Protein AF-A0A7G6WPB3-F1 (afdb_monomer)

Foldseek 3Di:
DDPVPPDDPDDCVRPVVCPDPRQWDKDWDWDDDVVDDIDTRLMDIDGDPVVLVVLCPDVVSVLQSQLSVVLRVLVSLPHAADCDLQASSDPDDRPDSDGDPVSVVVVVVSVVVVVVVVPPDDD

Structure (mmCIF, N/CA/C/O backbone):
data_AF-A0A7G6WPB3-F1
#
_entry.id   AF-A0A7G6WPB3-F1
#
loop_
_atom_site.group_PDB
_atom_site.id
_atom_site.type_symbol
_atom_site.label_atom_id
_atom_site.label_alt_id
_atom_site.label_comp_id
_atom_site.label_asym_id
_atom_site.label_entity_id
_atom_site.label_seq_id
_atom_site.pdbx_PDB_ins_code
_atom_site.Cartn_x
_atom_site.Cartn_y
_atom_site.Cartn_z
_atom_site.occupancy
_atom_site.B_iso_or_equiv
_atom_site.auth_seq_id
_atom_site.auth_comp_id
_atom_site.auth_asym_id
_atom_site.auth_atom_id
_atom_site.pdbx_PDB_model_num
ATOM 1 N N . MET A 1 1 ? 21.766 23.656 8.862 1.00 42.19 1 MET A N 1
ATOM 2 C CA . MET A 1 1 ? 20.919 22.458 9.058 1.00 42.19 1 MET A CA 1
ATOM 3 C C . MET A 1 1 ? 21.264 21.876 10.430 1.00 42.19 1 MET A C 1
ATOM 5 O O . MET A 1 1 ? 22.445 21.675 10.678 1.00 42.19 1 MET A O 1
ATOM 9 N N . ASP A 1 2 ? 20.292 21.746 11.342 1.00 31.98 2 ASP A N 1
ATOM 10 C CA . ASP A 1 2 ? 20.508 21.436 12.773 1.00 31.98 2 ASP A CA 1
ATOM 11 C C . ASP A 1 2 ? 20.867 19.943 12.994 1.00 31.98 2 ASP A C 1
ATOM 13 O O . ASP A 1 2 ? 20.100 19.071 12.575 1.00 31.98 2 ASP A O 1
ATOM 17 N N . PRO A 1 3 ? 21.996 19.618 13.659 1.00 46.44 3 PRO A N 1
ATOM 18 C CA . PRO A 1 3 ? 22.416 18.242 13.946 1.00 46.44 3 PRO A CA 1
ATOM 19 C C . PRO A 1 3 ? 21.414 17.408 14.761 1.00 46.44 3 PRO A C 1
ATOM 21 O O . PRO A 1 3 ? 21.483 16.180 14.729 1.00 46.44 3 PRO A O 1
ATOM 24 N N . ARG A 1 4 ? 20.473 18.042 15.473 1.00 47.75 4 ARG A N 1
ATOM 25 C CA . ARG A 1 4 ? 19.523 17.371 16.380 1.00 47.75 4 ARG A CA 1
ATOM 26 C C . ARG A 1 4 ? 18.407 16.589 15.680 1.00 47.75 4 ARG A C 1
ATOM 28 O O . ARG A 1 4 ? 17.697 15.840 16.343 1.00 47.75 4 ARG A O 1
ATOM 35 N N . TYR A 1 5 ? 18.284 16.702 14.357 1.00 45.88 5 TYR A N 1
ATOM 36 C CA . TYR A 1 5 ? 17.303 15.955 13.557 1.00 45.88 5 TYR A CA 1
ATOM 37 C C . TYR A 1 5 ? 17.895 14.776 12.768 1.00 45.88 5 TYR A C 1
ATOM 39 O O . TYR A 1 5 ? 17.183 14.130 12.002 1.00 45.88 5 TYR A O 1
ATOM 47 N N . ARG A 1 6 ? 19.170 14.416 12.983 1.00 46.69 6 ARG A N 1
ATOM 48 C CA . ARG A 1 6 ? 19.700 13.122 12.522 1.00 46.69 6 ARG A CA 1
ATOM 49 C C . ARG A 1 6 ? 19.265 12.017 13.481 1.00 46.69 6 ARG A C 1
ATOM 51 O O . ARG A 1 6 ? 20.029 11.613 14.355 1.00 46.69 6 ARG A O 1
ATOM 58 N N . ARG A 1 7 ? 18.050 11.490 13.318 1.00 54.22 7 ARG A N 1
ATOM 59 C CA . ARG A 1 7 ? 17.765 10.155 13.856 1.00 54.22 7 ARG A CA 1
ATOM 60 C C . ARG A 1 7 ? 18.440 9.132 12.952 1.00 54.22 7 ARG A C 1
ATOM 62 O O . ARG A 1 7 ? 18.188 9.095 11.751 1.00 54.22 7 ARG A O 1
ATOM 69 N N . ARG A 1 8 ? 19.350 8.351 13.535 1.00 44.41 8 ARG A N 1
ATOM 70 C CA . ARG A 1 8 ? 19.966 7.203 12.868 1.00 44.41 8 ARG A CA 1
ATOM 71 C C . ARG A 1 8 ? 18.848 6.221 12.485 1.00 44.41 8 ARG A C 1
ATOM 73 O O . ARG A 1 8 ? 17.970 6.011 13.324 1.00 44.41 8 ARG A O 1
ATOM 80 N N . PRO A 1 9 ? 18.857 5.631 11.277 1.00 51.72 9 PRO A N 1
ATOM 81 C CA . PRO A 1 9 ? 17.937 4.544 10.965 1.00 51.72 9 PRO A CA 1
ATOM 82 C C . PRO A 1 9 ? 18.078 3.419 12.013 1.00 51.72 9 PRO A C 1
ATOM 84 O O . PRO A 1 9 ? 19.202 3.160 12.470 1.00 51.72 9 PRO A O 1
ATOM 87 N N . PRO A 1 10 ? 16.959 2.815 12.455 1.00 47.75 10 PRO A N 1
ATOM 88 C CA . PRO A 1 10 ? 16.974 1.793 13.495 1.00 47.75 10 PRO A CA 1
ATOM 89 C C . PRO A 1 10 ? 17.715 0.542 13.017 1.00 47.75 10 PRO A C 1
ATOM 91 O O . PRO A 1 10 ? 17.684 0.195 11.837 1.00 47.75 10 PRO A O 1
ATOM 94 N N . ARG A 1 11 ? 18.402 -0.131 13.941 1.00 49.28 11 ARG A N 1
ATOM 95 C CA . ARG A 1 11 ?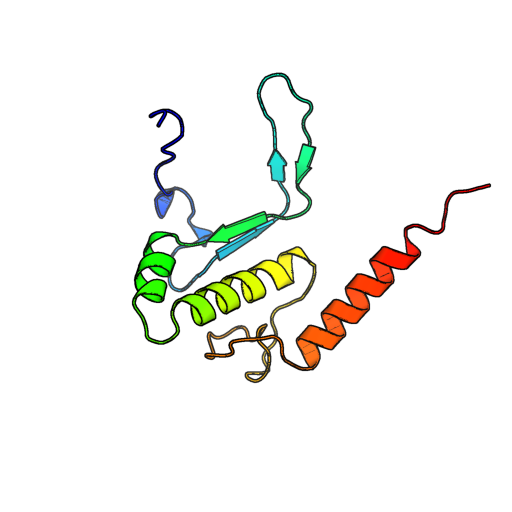 19.088 -1.402 13.660 1.00 49.28 11 ARG A CA 1
ATOM 96 C C . ARG A 1 11 ? 18.109 -2.583 13.713 1.00 49.28 11 ARG A C 1
ATOM 98 O O . ARG A 1 11 ? 17.092 -2.484 14.396 1.00 49.28 11 ARG A O 1
ATOM 105 N N . PRO A 1 12 ? 18.428 -3.733 13.093 1.00 48.50 12 PRO A N 1
ATOM 106 C CA . PRO A 1 12 ? 17.574 -4.927 13.141 1.00 48.50 12 PRO A CA 1
ATOM 107 C C . PRO A 1 12 ? 17.239 -5.408 14.565 1.00 48.50 12 PRO A C 1
ATOM 109 O O . PRO A 1 12 ? 16.119 -5.840 14.822 1.00 48.50 12 PRO A O 1
ATOM 112 N N . GLU A 1 13 ? 18.167 -5.258 15.516 1.00 55.91 13 GLU A N 1
ATOM 113 C CA . GLU A 1 13 ? 17.938 -5.523 16.949 1.00 55.91 13 GLU A CA 1
ATOM 114 C C . GLU A 1 13 ? 16.907 -4.589 17.618 1.00 55.91 13 GLU A C 1
ATOM 116 O O . GLU A 1 13 ? 16.338 -4.936 18.650 1.00 55.91 13 GLU A O 1
ATOM 121 N N . GLU A 1 14 ? 16.630 -3.425 17.027 1.00 50.41 14 GLU A N 1
ATOM 122 C CA . GLU A 1 14 ? 15.679 -2.419 17.524 1.00 50.41 14 GLU A CA 1
ATOM 123 C C . GLU A 1 14 ? 14.283 -2.581 16.886 1.00 50.41 14 GLU A C 1
ATOM 125 O O . GLU A 1 14 ? 13.297 -2.073 17.420 1.00 50.41 14 GLU A O 1
ATOM 130 N N . ALA A 1 15 ? 14.177 -3.329 15.780 1.00 60.81 15 ALA A N 1
ATOM 131 C CA . ALA A 1 15 ? 12.919 -3.654 15.108 1.00 60.81 15 ALA A CA 1
ATOM 132 C C . ALA A 1 15 ? 12.928 -5.098 14.559 1.00 60.81 15 ALA A C 1
ATOM 134 O O . ALA A 1 15 ? 12.974 -5.297 13.344 1.00 60.81 15 ALA A O 1
ATOM 135 N N . PRO A 1 16 ? 12.810 -6.124 15.427 1.00 66.25 16 PRO A N 1
ATOM 136 C CA . PRO A 1 16 ? 12.889 -7.536 15.026 1.00 66.25 16 PRO A CA 1
ATOM 13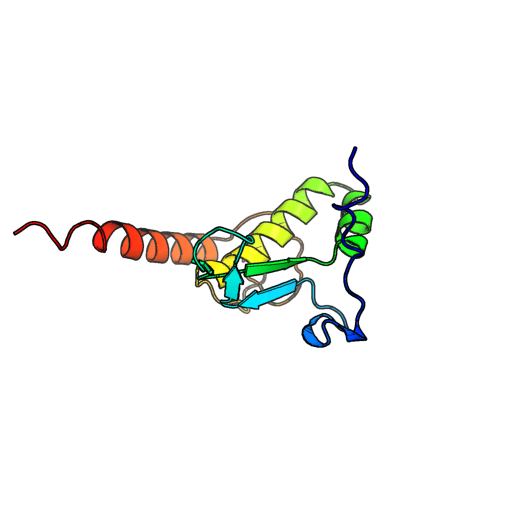7 C C . PRO A 1 16 ? 11.882 -7.938 13.940 1.00 66.25 16 PRO A C 1
ATOM 139 O O . PRO A 1 16 ? 12.114 -8.874 13.182 1.00 66.25 16 PRO A O 1
ATOM 142 N N . LYS A 1 17 ? 10.763 -7.209 13.847 1.00 56.59 17 LYS A N 1
ATOM 143 C CA . LYS A 1 17 ? 9.713 -7.416 12.842 1.00 56.59 17 LYS A CA 1
ATOM 144 C C . LYS A 1 17 ? 10.127 -7.028 11.414 1.00 56.59 17 LYS A C 1
ATOM 146 O O . LYS A 1 17 ? 9.425 -7.405 10.487 1.00 56.59 17 LYS A O 1
ATOM 151 N N . LEU A 1 18 ? 11.232 -6.297 11.242 1.00 60.34 18 LEU A N 1
ATOM 152 C CA . LEU A 1 18 ? 11.798 -5.931 9.937 1.00 60.34 18 LEU A CA 1
ATOM 153 C C . LEU A 1 18 ? 12.911 -6.888 9.481 1.00 60.34 18 LEU A C 1
ATOM 155 O O . LEU A 1 18 ? 13.495 -6.694 8.420 1.00 60.34 18 LEU A O 1
ATOM 159 N N . ALA A 1 19 ? 13.244 -7.917 10.266 1.00 62.16 19 ALA A N 1
ATOM 160 C CA . ALA A 1 19 ? 14.263 -8.879 9.867 1.00 62.16 19 ALA A CA 1
ATOM 161 C C . ALA A 1 19 ? 13.792 -9.725 8.663 1.00 62.16 19 ALA A C 1
ATOM 163 O O . ALA A 1 19 ? 12.685 -10.264 8.666 1.00 62.16 19 ALA A O 1
ATOM 164 N N . GLY A 1 20 ? 14.651 -9.895 7.651 1.00 65.75 20 GLY A N 1
ATOM 165 C CA . GLY A 1 20 ? 14.375 -10.727 6.473 1.00 65.75 20 GLY A CA 1
ATOM 166 C C . GLY A 1 20 ? 13.893 -9.924 5.260 1.00 65.75 20 GLY A C 1
ATOM 167 O O . GLY A 1 20 ? 14.441 -8.872 4.960 1.00 65.75 20 GLY A O 1
ATOM 168 N N . LYS A 1 21 ? 12.900 -10.43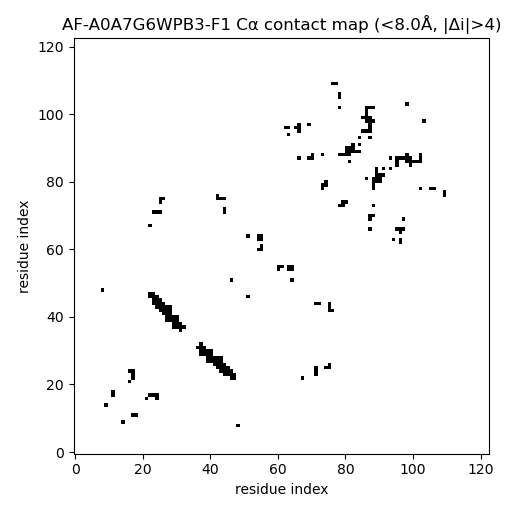8 4.521 1.00 54.41 21 LYS A N 1
ATOM 169 C CA . LYS A 1 21 ? 12.349 -9.802 3.303 1.00 54.41 21 LYS A CA 1
ATOM 170 C C . LYS A 1 21 ? 11.137 -8.899 3.597 1.00 54.41 21 LYS A C 1
ATOM 172 O O . LYS A 1 21 ? 10.176 -8.895 2.834 1.00 54.41 21 LYS A O 1
ATOM 177 N N . VAL A 1 22 ? 11.133 -8.206 4.733 1.00 54.72 22 VAL A N 1
ATOM 178 C CA . VAL A 1 22 ? 10.005 -7.366 5.162 1.00 54.72 22 VAL A CA 1
ATOM 179 C C . VAL A 1 22 ? 10.285 -5.916 4.772 1.00 54.72 22 VAL A C 1
ATOM 181 O O . VAL A 1 22 ? 11.248 -5.332 5.257 1.00 54.72 22 VAL A O 1
ATOM 184 N N . ALA A 1 23 ? 9.447 -5.341 3.906 1.00 55.97 23 ALA A N 1
ATOM 185 C CA . ALA A 1 23 ? 9.590 -3.956 3.445 1.00 55.97 23 ALA A CA 1
ATOM 186 C C . ALA A 1 23 ? 9.116 -2.917 4.487 1.00 55.97 23 ALA A C 1
ATOM 188 O O . ALA A 1 23 ? 9.626 -1.792 4.498 1.00 55.97 23 ALA A O 1
ATOM 189 N N . GLY A 1 24 ? 8.200 -3.307 5.390 1.00 47.19 24 GLY A N 1
ATOM 190 C CA . GLY A 1 24 ? 7.663 -2.443 6.440 1.00 47.19 24 GLY A CA 1
ATOM 191 C C . GLY A 1 24 ? 6.770 -3.118 7.495 1.00 47.19 24 GLY A C 1
ATOM 192 O O . GLY A 1 24 ? 6.439 -4.299 7.409 1.00 47.19 24 GLY A O 1
ATOM 193 N N . THR A 1 25 ? 6.405 -2.367 8.546 1.00 57.53 25 THR A N 1
ATOM 194 C CA . THR A 1 25 ? 5.464 -2.781 9.619 1.00 57.53 25 THR A CA 1
ATOM 195 C C . THR A 1 25 ? 4.515 -1.642 9.990 1.00 57.53 25 THR A C 1
ATOM 197 O O . THR A 1 25 ? 4.982 -0.505 10.059 1.00 57.53 25 THR A O 1
ATOM 200 N N . GLY A 1 26 ? 3.252 -1.931 10.342 1.00 54.56 26 GLY A N 1
ATOM 201 C CA . GLY A 1 26 ? 2.284 -0.922 10.809 1.00 54.56 26 GLY A CA 1
ATOM 202 C C . GLY A 1 26 ? 1.563 -1.224 12.134 1.00 54.56 26 GLY A C 1
ATOM 203 O O . GLY A 1 26 ? 1.679 -2.320 12.682 1.00 54.56 26 GLY A O 1
ATOM 204 N N . GLY A 1 27 ? 0.853 -0.230 12.684 1.00 57.03 27 GLY A N 1
ATOM 205 C CA . GLY A 1 27 ? 0.100 -0.312 13.951 1.00 57.03 27 GLY A CA 1
ATOM 206 C C . GLY A 1 27 ? -0.413 1.048 14.443 1.00 57.03 27 GLY A C 1
ATOM 207 O O . GLY A 1 27 ? -0.204 2.049 13.771 1.00 57.03 27 GLY A O 1
ATOM 208 N N . SER A 1 28 ? -1.054 1.119 15.612 1.00 47.06 28 SER A N 1
ATOM 209 C CA . SER A 1 28 ? -1.461 2.387 16.246 1.00 47.06 28 SER A CA 1
ATOM 210 C C . SER A 1 28 ? -0.450 2.780 17.329 1.00 47.06 28 SER A C 1
ATOM 212 O O . SER A 1 28 ? 0.048 1.924 18.058 1.00 47.06 28 SER A O 1
ATOM 214 N N . ALA A 1 29 ? -0.099 4.058 17.417 1.00 58.22 29 ALA A N 1
ATOM 215 C CA . ALA A 1 29 ? 0.861 4.590 18.387 1.00 58.22 29 ALA A CA 1
ATOM 216 C C . ALA A 1 29 ? 0.296 5.829 19.077 1.00 58.22 29 ALA A C 1
ATOM 218 O O . ALA A 1 29 ? -0.814 6.264 18.801 1.00 58.22 29 ALA A O 1
ATOM 219 N N . TYR A 1 30 ? 1.077 6.418 19.968 1.00 49.91 30 TYR A N 1
ATOM 220 C CA . TYR A 1 30 ? 0.833 7.765 20.454 1.00 49.91 30 TYR A CA 1
ATOM 221 C C . TYR A 1 30 ? 2.007 8.632 20.032 1.00 49.91 30 TYR A C 1
ATOM 223 O O . TYR A 1 30 ? 3.158 8.210 20.158 1.00 49.91 30 TYR A O 1
ATOM 231 N N . ALA A 1 31 ? 1.725 9.829 19.532 1.00 62.16 31 ALA A N 1
ATOM 232 C CA . ALA A 1 31 ? 2.749 10.832 19.294 1.00 62.16 31 ALA A CA 1
ATOM 233 C C . ALA A 1 31 ? 2.663 11.906 20.378 1.00 62.16 31 ALA A C 1
ATOM 235 O O . ALA A 1 31 ? 1.580 12.291 20.821 1.00 62.16 31 ALA A O 1
ATOM 236 N N . HIS A 1 32 ? 3.828 12.369 20.816 1.00 67.94 32 HIS A N 1
ATOM 237 C CA . HIS A 1 32 ? 3.945 13.427 21.802 1.00 67.94 32 HIS A CA 1
ATOM 238 C C . HIS A 1 32 ? 5.127 14.321 21.437 1.00 67.94 32 HIS A C 1
ATOM 240 O O . HIS A 1 32 ? 6.255 13.848 21.272 1.00 67.94 32 HIS A O 1
ATOM 246 N N . ILE A 1 33 ? 4.850 15.614 21.306 1.00 74.62 33 ILE A N 1
ATOM 247 C CA . ILE A 1 33 ? 5.862 16.664 21.232 1.00 74.62 33 ILE A CA 1
ATOM 248 C C . ILE A 1 33 ? 5.927 17.280 22.635 1.00 74.62 33 ILE A C 1
ATOM 250 O O . ILE A 1 33 ? 4.871 17.601 23.179 1.00 74.62 33 ILE A O 1
ATOM 254 N N . PRO A 1 34 ? 7.113 17.447 23.250 1.00 74.25 34 PRO A N 1
ATOM 255 C CA . PRO A 1 34 ? 7.214 18.080 24.562 1.00 74.25 34 PRO A CA 1
ATOM 256 C C . PRO A 1 34 ? 6.525 19.450 24.572 1.00 74.25 34 PRO A C 1
ATOM 258 O O . PRO A 1 34 ? 6.891 20.327 23.794 1.00 74.25 34 PRO A O 1
ATOM 261 N N . GLY A 1 35 ? 5.533 19.622 25.448 1.00 80.56 35 GLY A N 1
ATOM 262 C CA . GLY A 1 35 ? 4.703 20.832 25.524 1.00 80.56 35 GLY A CA 1
ATOM 263 C C . GLY A 1 35 ? 3.347 20.741 24.811 1.00 80.56 35 GLY A C 1
ATOM 264 O O . GLY A 1 35 ? 2.512 21.610 25.029 1.00 80.56 35 GLY A O 1
ATOM 265 N N . GLU A 1 36 ? 3.095 19.681 24.041 1.00 82.19 36 GLU A N 1
ATOM 266 C CA . GLU A 1 36 ? 1.833 19.440 23.330 1.00 82.19 36 GLU A CA 1
ATOM 267 C C . GLU A 1 36 ? 1.065 18.241 23.920 1.00 82.19 36 GLU A C 1
ATOM 269 O O . GLU A 1 36 ? 1.671 17.343 24.519 1.00 82.19 36 GLU A O 1
ATOM 274 N N . PRO A 1 37 ? -0.267 18.162 23.742 1.00 77.25 37 PRO A N 1
ATOM 275 C CA . PRO A 1 37 ? -1.049 16.996 24.141 1.00 77.25 37 PRO A CA 1
ATOM 276 C C . PRO A 1 37 ? -0.573 15.699 23.473 1.00 77.25 37 PRO A C 1
ATOM 278 O O . PRO A 1 37 ? -0.037 15.692 22.365 1.00 77.25 37 PRO A O 1
ATOM 281 N N . TYR A 1 38 ? -0.818 14.570 24.138 1.00 74.44 38 TYR A N 1
ATOM 282 C CA . TYR A 1 38 ? -0.687 13.262 23.501 1.00 74.44 38 TYR A CA 1
ATOM 283 C C . TYR A 1 38 ? -1.742 13.130 22.404 1.00 74.44 38 TYR A C 1
ATOM 285 O O . TYR A 1 38 ? -2.928 13.344 22.658 1.00 74.44 38 TYR A O 1
ATOM 293 N N . VAL A 1 39 ? -1.322 12.728 21.207 1.00 72.62 39 VAL A N 1
ATOM 294 C CA . VAL A 1 39 ? -2.244 12.401 20.117 1.00 72.62 39 VAL A CA 1
ATOM 295 C C . VAL A 1 39 ? -2.223 10.904 19.849 1.00 72.62 39 VAL A C 1
ATOM 297 O O . VAL A 1 39 ? -1.162 10.281 19.785 1.00 72.62 39 VAL A O 1
ATOM 300 N N . TYR A 1 40 ? -3.411 10.323 19.698 1.00 61.03 40 TYR A N 1
ATOM 301 C CA . TYR A 1 40 ? -3.574 8.955 19.221 1.00 61.03 40 TYR A CA 1
ATOM 302 C C . TYR A 1 40 ? -3.225 8.904 17.732 1.00 61.03 40 TYR A C 1
ATOM 304 O O . TYR A 1 40 ? -3.849 9.566 16.907 1.00 61.03 40 TYR A O 1
ATOM 312 N N . VAL A 1 41 ? -2.232 8.097 17.386 1.00 67.94 41 VAL A N 1
ATOM 313 C CA . VAL A 1 41 ? -1.873 7.757 16.011 1.00 67.94 41 VAL A CA 1
ATOM 314 C C . VAL A 1 41 ? -2.654 6.503 15.647 1.00 67.94 41 VAL A C 1
ATOM 316 O O . VAL A 1 41 ? -2.312 5.407 16.084 1.00 67.94 41 VAL A O 1
ATOM 319 N N . ALA A 1 42 ? -3.718 6.663 14.861 1.00 67.19 42 ALA A N 1
ATOM 320 C CA . ALA A 1 42 ? -4.569 5.550 14.434 1.00 67.19 42 ALA A CA 1
ATOM 321 C C . ALA A 1 42 ? -3.818 4.534 13.550 1.00 67.19 42 ALA A C 1
ATOM 323 O O . ALA A 1 42 ? -4.131 3.347 13.597 1.00 67.19 42 ALA A O 1
ATOM 324 N N . GLY A 1 43 ? -2.781 4.973 12.827 1.00 75.75 43 GLY A N 1
ATOM 325 C CA . GLY A 1 43 ? -1.968 4.118 11.970 1.00 75.75 43 GLY A CA 1
ATOM 326 C C . GLY A 1 43 ? -0.581 4.700 11.671 1.00 75.75 43 GLY A C 1
ATOM 327 O O . GLY A 1 43 ? -0.412 5.913 11.570 1.00 75.75 43 GLY A O 1
ATOM 328 N N . GLN A 1 44 ? 0.412 3.828 11.537 1.00 81.31 44 GLN A N 1
ATOM 329 C CA . GLN A 1 44 ? 1.795 4.116 11.130 1.00 81.31 44 GLN A CA 1
ATOM 330 C C . GLN A 1 44 ? 2.257 3.030 10.156 1.00 81.31 44 GLN A C 1
ATOM 332 O O . GLN A 1 44 ? 1.771 1.905 10.233 1.00 81.31 44 GLN A O 1
ATOM 337 N N . MET A 1 45 ? 3.219 3.365 9.297 1.00 84.50 45 MET A N 1
ATOM 338 C CA . MET A 1 45 ? 4.023 2.409 8.536 1.00 84.50 45 MET A CA 1
ATOM 339 C C . MET A 1 45 ? 5.505 2.744 8.735 1.00 84.50 45 MET A C 1
ATOM 341 O O . MET A 1 45 ? 5.876 3.917 8.828 1.00 84.50 45 MET A O 1
ATOM 345 N N . THR A 1 46 ? 6.346 1.722 8.785 1.00 84.31 46 THR A N 1
ATOM 346 C CA . THR A 1 46 ? 7.807 1.851 8.848 1.00 84.31 46 THR A CA 1
ATOM 347 C C . THR A 1 46 ? 8.395 1.385 7.527 1.00 84.31 46 THR A C 1
ATOM 349 O O . THR A 1 46 ? 7.953 0.364 7.025 1.00 84.31 46 THR A O 1
ATOM 352 N N . LEU A 1 47 ? 9.386 2.096 6.988 1.00 85.50 47 LEU A N 1
ATOM 353 C CA . LEU A 1 47 ? 10.028 1.769 5.712 1.00 85.50 47 LEU A CA 1
ATOM 354 C C . LEU A 1 47 ? 11.535 1.558 5.898 1.00 85.50 47 LEU A C 1
ATOM 356 O O . LEU A 1 47 ? 12.176 2.303 6.647 1.00 85.50 47 LEU A O 1
ATOM 360 N N . ASP A 1 48 ? 12.104 0.585 5.187 1.00 86.56 48 ASP A N 1
ATOM 361 C CA . ASP A 1 48 ? 13.551 0.346 5.146 1.00 86.56 48 ASP A CA 1
ATOM 362 C C . ASP A 1 48 ? 14.269 1.394 4.275 1.00 86.56 48 ASP A C 1
ATOM 364 O O . ASP A 1 48 ? 14.321 1.294 3.051 1.00 86.56 48 ASP A O 1
ATOM 368 N N . ALA A 1 49 ? 14.810 2.441 4.905 1.00 86.88 49 ALA A N 1
ATOM 369 C CA . ALA A 1 49 ? 15.420 3.562 4.191 1.00 86.88 49 ALA A CA 1
ATOM 370 C C . ALA A 1 49 ? 16.637 3.170 3.318 1.00 86.88 49 ALA A C 1
ATOM 372 O O . ALA A 1 49 ? 16.677 3.615 2.169 1.00 86.88 49 ALA A O 1
ATOM 373 N N . PRO A 1 50 ? 17.609 2.359 3.790 1.00 90.56 50 PRO A N 1
ATOM 374 C CA . PRO A 1 50 ? 18.639 1.785 2.922 1.00 90.56 50 PRO A CA 1
ATOM 375 C C . PRO A 1 50 ? 18.071 1.016 1.720 1.00 90.56 50 PRO A C 1
ATOM 377 O O . PRO A 1 50 ? 18.447 1.318 0.590 1.00 90.56 50 PRO A O 1
ATOM 380 N N . GLY A 1 51 ? 17.113 0.107 1.931 1.00 87.69 51 GLY A N 1
ATOM 381 C CA . GLY A 1 51 ? 16.502 -0.659 0.840 1.00 87.69 51 GLY A CA 1
ATOM 382 C C . GLY A 1 51 ? 15.753 0.210 -0.179 1.00 8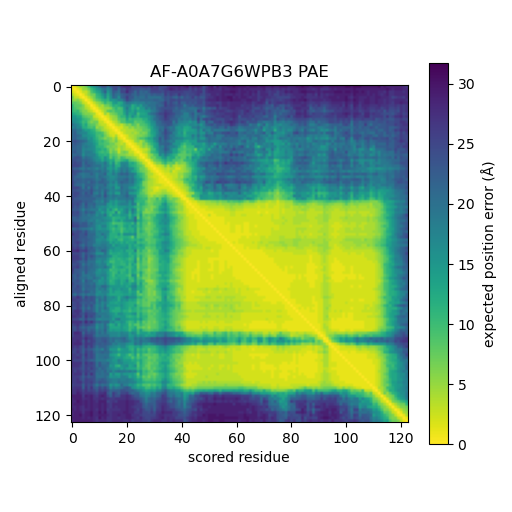7.69 51 GLY A C 1
ATOM 383 O O . GLY A 1 51 ? 15.826 -0.025 -1.389 1.00 87.69 51 GLY A O 1
ATOM 384 N N . LEU A 1 52 ? 15.081 1.273 0.273 1.00 88.62 52 LEU A N 1
ATOM 385 C CA . LEU A 1 52 ? 14.462 2.252 -0.625 1.00 88.62 52 LEU A CA 1
ATOM 386 C C . LEU A 1 52 ? 15.498 3.061 -1.414 1.00 88.62 52 LEU A C 1
ATOM 388 O O . LEU A 1 52 ? 15.248 3.389 -2.573 1.00 88.62 52 LEU A O 1
ATOM 392 N N . ALA A 1 53 ? 16.654 3.375 -0.824 1.00 91.00 53 ALA A N 1
ATOM 393 C CA . ALA A 1 53 ? 17.736 4.051 -1.536 1.00 91.00 53 ALA A CA 1
ATOM 394 C C . ALA A 1 53 ? 18.311 3.168 -2.656 1.00 91.00 53 ALA A C 1
ATOM 396 O O . ALA A 1 53 ? 18.534 3.665 -3.760 1.00 91.00 53 ALA A O 1
ATOM 397 N N . ASP A 1 54 ? 18.461 1.865 -2.408 1.00 92.38 54 ASP A N 1
ATOM 398 C CA . ASP A 1 54 ? 18.866 0.896 -3.432 1.00 92.38 54 ASP A CA 1
ATOM 399 C C . ASP A 1 54 ? 17.806 0.774 -4.539 1.00 92.38 54 ASP A C 1
ATOM 401 O O . ASP A 1 54 ? 18.134 0.772 -5.726 1.00 92.38 54 ASP A O 1
ATOM 405 N N . THR A 1 55 ? 16.523 0.756 -4.161 1.00 90.25 55 THR A N 1
ATOM 406 C CA . THR A 1 55 ? 15.390 0.720 -5.104 1.00 90.25 55 THR A CA 1
ATOM 407 C C . THR A 1 55 ? 15.351 1.964 -5.995 1.00 90.25 55 THR A C 1
ATOM 409 O O . THR A 1 55 ? 15.033 1.871 -7.179 1.00 90.25 55 THR A O 1
ATOM 412 N N . LEU A 1 56 ? 15.708 3.140 -5.465 1.00 93.69 56 LEU A N 1
ATOM 413 C CA . LEU A 1 56 ? 15.741 4.386 -6.237 1.00 93.69 56 LEU A CA 1
ATOM 414 C C . LEU A 1 56 ? 16.739 4.328 -7.403 1.00 93.69 56 LEU A C 1
ATOM 416 O O . LEU A 1 56 ? 16.550 5.024 -8.399 1.00 93.69 56 LEU A O 1
ATOM 420 N N . ALA A 1 57 ? 17.789 3.513 -7.279 1.00 95.06 57 ALA A N 1
ATOM 421 C CA . ALA A 1 57 ? 18.805 3.337 -8.309 1.00 95.06 57 ALA A CA 1
ATOM 422 C C . ALA A 1 57 ? 18.368 2.396 -9.449 1.00 95.06 57 ALA A C 1
ATOM 424 O O . ALA A 1 57 ? 19.073 2.293 -10.454 1.00 95.06 57 ALA A O 1
ATOM 425 N N . TRP A 1 58 ? 17.234 1.699 -9.317 1.00 92.50 58 TRP A N 1
ATOM 426 C CA . TRP A 1 58 ? 16.700 0.832 -10.370 1.00 92.50 58 TRP A CA 1
ATOM 427 C C . TRP A 1 58 ? 16.052 1.647 -11.502 1.00 92.50 58 TRP A C 1
ATOM 429 O O . TRP A 1 58 ? 15.627 2.788 -11.285 1.00 92.50 58 TRP A O 1
ATOM 439 N N . PRO A 1 59 ? 15.914 1.071 -12.714 1.00 94.69 59 PRO A N 1
ATOM 440 C CA . PRO A 1 59 ? 15.000 1.609 -13.719 1.00 94.69 59 PRO A CA 1
ATOM 441 C C . PRO A 1 59 ? 13.606 1.798 -13.112 1.00 94.69 59 PRO A C 1
ATOM 443 O O . PRO A 1 59 ? 13.126 0.924 -12.397 1.00 94.69 59 PRO A O 1
ATOM 446 N N . GLU A 1 60 ? 12.976 2.946 -13.359 1.00 93.88 60 GLU A N 1
ATOM 447 C CA . GLU A 1 60 ? 11.688 3.311 -12.747 1.00 93.88 60 GLU A CA 1
ATOM 448 C C . GLU A 1 60 ? 11.681 3.303 -11.202 1.00 93.88 60 GLU A C 1
ATOM 450 O O . GLU A 1 60 ? 10.626 3.191 -10.576 1.00 93.88 60 GLU A O 1
ATOM 455 N N . GLY A 1 61 ? 12.843 3.473 -10.554 1.00 93.88 61 GLY A N 1
ATOM 456 C CA . GLY A 1 61 ? 12.989 3.497 -9.093 1.00 93.88 61 GLY A CA 1
ATOM 457 C C . GLY A 1 61 ? 11.957 4.371 -8.359 1.00 93.88 61 GLY A C 1
ATOM 458 O O . GLY A 1 61 ? 11.334 3.895 -7.407 1.00 93.88 61 GLY A O 1
ATOM 459 N N . PRO A 1 62 ? 11.669 5.609 -8.811 1.00 95.00 62 PRO A N 1
ATOM 460 C CA . PRO A 1 62 ? 10.597 6.417 -8.229 1.00 95.00 62 PRO A CA 1
ATOM 461 C C . PRO A 1 62 ? 9.207 5.759 -8.286 1.00 95.00 62 PRO A C 1
ATOM 463 O O . PRO A 1 62 ? 8.433 5.881 -7.333 1.00 95.00 62 PRO A O 1
ATOM 466 N N . ALA A 1 63 ? 8.880 5.045 -9.367 1.00 94.31 63 ALA A N 1
ATOM 467 C CA . ALA A 1 63 ? 7.617 4.320 -9.494 1.00 94.31 63 ALA A CA 1
ATOM 468 C C . ALA A 1 63 ? 7.573 3.103 -8.557 1.00 94.31 63 ALA A C 1
ATOM 470 O O . ALA A 1 63 ? 6.549 2.877 -7.912 1.00 94.31 63 ALA A O 1
ATOM 471 N N . HIS A 1 64 ? 8.690 2.384 -8.403 1.00 92.12 64 HIS A N 1
ATOM 472 C CA . HIS A 1 64 ? 8.819 1.298 -7.426 1.00 92.12 64 HIS A CA 1
ATOM 473 C C . HIS A 1 64 ? 8.632 1.792 -5.987 1.00 92.12 64 HIS A C 1
ATOM 475 O O . HIS A 1 64 ? 7.856 1.212 -5.231 1.00 92.12 64 HIS A O 1
ATOM 481 N N . ILE A 1 65 ? 9.271 2.903 -5.608 1.00 93.00 65 ILE A N 1
ATOM 482 C CA . ILE A 1 65 ? 9.113 3.486 -4.266 1.00 93.00 65 ILE A CA 1
ATOM 483 C C . ILE A 1 65 ? 7.668 3.918 -4.027 1.00 93.00 65 ILE A C 1
ATOM 485 O O . ILE A 1 65 ? 7.113 3.659 -2.959 1.00 93.00 65 ILE A O 1
ATOM 489 N N . ARG A 1 66 ? 7.032 4.549 -5.021 1.00 94.12 66 ARG A N 1
ATOM 490 C CA . ARG A 1 66 ? 5.614 4.909 -4.934 1.00 94.12 66 ARG A CA 1
ATOM 491 C C . ARG A 1 66 ? 4.740 3.672 -4.716 1.00 94.12 66 ARG A C 1
ATOM 493 O O . ARG A 1 66 ? 3.841 3.726 -3.882 1.00 94.12 66 ARG A O 1
ATOM 500 N N . ALA A 1 67 ? 5.006 2.583 -5.432 1.00 93.69 67 ALA A N 1
ATOM 501 C CA . ALA A 1 67 ? 4.275 1.329 -5.290 1.00 93.69 67 ALA A CA 1
ATOM 502 C C . ALA A 1 67 ? 4.431 0.725 -3.885 1.00 93.69 67 ALA A C 1
ATOM 504 O O . ALA A 1 67 ? 3.426 0.381 -3.270 1.00 93.69 67 ALA A O 1
ATOM 505 N N . ILE A 1 68 ? 5.653 0.699 -3.338 1.00 91.88 68 ILE A N 1
ATOM 506 C CA . ILE A 1 68 ? 5.925 0.239 -1.964 1.00 91.88 68 ILE A CA 1
ATOM 507 C C . ILE A 1 68 ? 5.146 1.083 -0.950 1.00 91.88 68 ILE A C 1
ATOM 509 O O . ILE A 1 68 ? 4.442 0.543 -0.104 1.00 91.88 68 ILE A O 1
ATOM 513 N N . ILE A 1 69 ? 5.215 2.413 -1.062 1.00 92.12 69 ILE A N 1
ATOM 514 C CA . ILE A 1 69 ? 4.483 3.322 -0.168 1.00 92.12 69 ILE A CA 1
ATOM 515 C C . ILE A 1 69 ? 2.976 3.060 -0.233 1.00 92.12 69 ILE A C 1
ATOM 517 O O . ILE A 1 69 ? 2.311 3.032 0.798 1.00 92.12 69 ILE A O 1
ATOM 521 N N . MET A 1 70 ? 2.425 2.875 -1.432 1.00 94.06 70 MET A N 1
ATOM 522 C CA . MET A 1 70 ? 1.001 2.596 -1.607 1.00 94.06 70 MET A CA 1
ATOM 523 C C . MET A 1 70 ? 0.597 1.227 -1.044 1.00 94.06 70 MET A C 1
ATOM 525 O O . MET A 1 70 ? -0.470 1.136 -0.440 1.00 94.06 70 MET A O 1
ATOM 529 N N . HIS A 1 71 ? 1.438 0.202 -1.205 1.00 92.75 71 HIS A N 1
ATOM 530 C CA . HIS A 1 71 ? 1.229 -1.128 -0.627 1.00 92.75 71 HIS A CA 1
ATOM 531 C C . HIS A 1 71 ? 1.191 -1.064 0.903 1.00 92.75 71 HIS A C 1
ATOM 533 O O . HIS A 1 71 ? 0.235 -1.521 1.519 1.00 92.75 71 HIS A O 1
ATOM 539 N N . GLU A 1 72 ? 2.189 -0.435 1.525 1.00 91.06 72 GLU A N 1
ATOM 540 C CA . GLU A 1 72 ? 2.277 -0.329 2.988 1.00 91.06 72 GLU A CA 1
ATOM 541 C C . GLU A 1 72 ? 1.188 0.583 3.579 1.00 91.06 72 GLU A C 1
ATOM 543 O O . GLU A 1 72 ? 0.733 0.381 4.707 1.00 91.06 72 GLU A O 1
ATOM 548 N N . LEU A 1 73 ? 0.718 1.571 2.811 1.00 90.06 73 LEU A N 1
ATOM 549 C CA . LEU A 1 73 ? -0.397 2.427 3.211 1.00 90.06 73 LEU A CA 1
ATOM 550 C C . LEU A 1 73 ? -1.748 1.690 3.183 1.00 90.06 73 LEU A C 1
ATOM 552 O O . LEU A 1 73 ? -2.641 2.054 3.947 1.00 90.06 73 LEU A O 1
ATOM 556 N N . GLY A 1 74 ? -1.917 0.660 2.348 1.00 89.62 74 GLY A N 1
ATOM 557 C CA . GLY A 1 74 ? -3.162 -0.112 2.253 1.00 89.62 74 GLY A CA 1
ATOM 558 C C . GLY A 1 74 ? -3.650 -0.630 3.616 1.00 89.62 74 GLY A C 1
ATOM 559 O O . GLY A 1 74 ? -4.743 -0.248 4.041 1.00 89.62 74 GLY A O 1
ATOM 560 N N . PRO A 1 75 ? -2.843 -1.406 4.359 1.00 88.12 75 PRO A N 1
ATOM 561 C CA . PRO A 1 75 ? -3.199 -1.910 5.684 1.00 88.12 75 PRO A CA 1
ATOM 562 C C . PRO A 1 75 ? -3.406 -0.820 6.728 1.00 88.12 75 PRO A C 1
ATOM 564 O O . PRO A 1 75 ? -4.257 -0.965 7.602 1.00 88.12 75 PRO A O 1
ATOM 567 N N . VAL A 1 76 ? -2.696 0.308 6.618 1.00 86.94 76 VAL A N 1
ATOM 568 C CA . VAL A 1 76 ? -2.932 1.479 7.481 1.00 86.94 76 VAL A CA 1
ATOM 569 C C . VAL A 1 76 ? -4.345 2.037 7.285 1.00 86.94 76 VAL A C 1
ATOM 571 O O . VAL A 1 76 ? -4.962 2.498 8.244 1.00 86.94 76 VAL A O 1
ATOM 574 N N . LEU A 1 77 ? -4.866 1.980 6.059 1.00 86.75 77 LEU A N 1
ATOM 575 C CA . LEU A 1 77 ? -6.229 2.395 5.724 1.00 86.75 77 LEU A CA 1
ATOM 576 C C . LEU A 1 77 ? -7.275 1.294 5.969 1.00 86.75 77 LEU A C 1
ATOM 578 O O . LEU A 1 77 ? -8.467 1.595 5.951 1.00 86.75 77 LEU A O 1
ATOM 582 N N . GLY A 1 78 ? -6.850 0.052 6.221 1.00 86.88 78 GLY A N 1
ATOM 583 C CA . GLY A 1 78 ? -7.724 -1.097 6.469 1.00 86.88 78 GLY A CA 1
ATOM 584 C C . GLY A 1 78 ? -7.887 -2.063 5.290 1.00 86.88 78 GLY A C 1
ATOM 585 O O . GLY A 1 78 ? -8.833 -2.847 5.295 1.00 86.88 78 GLY A O 1
ATOM 586 N N . LEU A 1 79 ? -7.012 -2.015 4.279 1.00 89.62 79 LEU A N 1
ATOM 587 C CA . LEU A 1 79 ? -6.926 -3.067 3.259 1.00 89.62 79 LEU A CA 1
ATOM 588 C C . LEU A 1 79 ? -6.054 -4.230 3.734 1.00 89.62 79 LEU A C 1
ATOM 590 O O . LEU A 1 79 ? -4.915 -4.024 4.144 1.00 89.62 79 LEU A O 1
ATOM 594 N N . ASP A 1 80 ? -6.541 -5.456 3.583 1.00 89.12 80 ASP A N 1
ATOM 595 C CA . ASP A 1 80 ? -5.713 -6.645 3.773 1.00 89.12 80 ASP A CA 1
ATOM 596 C C . ASP A 1 80 ? -4.867 -6.957 2.534 1.00 89.12 80 ASP A C 1
ATOM 598 O O . ASP A 1 80 ? -5.183 -6.568 1.407 1.00 89.12 80 ASP A O 1
ATOM 602 N N . ARG A 1 81 ? -3.778 -7.698 2.761 1.00 91.00 81 ARG A N 1
ATOM 603 C CA . ARG A 1 81 ? -3.032 -8.343 1.677 1.00 91.00 81 ARG A CA 1
ATOM 604 C C . ARG A 1 81 ? -3.847 -9.495 1.094 1.00 91.00 81 ARG A C 1
ATOM 606 O O . ARG A 1 81 ? -4.589 -10.159 1.816 1.00 91.00 81 ARG A O 1
ATOM 613 N N . VAL A 1 82 ? -3.678 -9.739 -0.200 1.00 91.81 82 VAL A N 1
ATOM 614 C CA . VAL A 1 82 ? -4.415 -10.761 -0.959 1.00 91.81 82 VAL A CA 1
ATOM 615 C C . VAL A 1 82 ? -3.460 -11.697 -1.696 1.00 91.81 82 VAL A C 1
ATOM 617 O O . VAL A 1 82 ? -2.280 -11.391 -1.844 1.00 91.81 82 VAL A O 1
ATOM 620 N N . ASP A 1 83 ? -3.984 -12.814 -2.199 1.00 91.44 83 ASP A N 1
ATOM 621 C CA . ASP A 1 83 ? -3.219 -13.808 -2.970 1.00 91.44 83 ASP A CA 1
ATOM 622 C C . ASP A 1 83 ? -3.313 -13.602 -4.498 1.00 91.44 83 ASP A C 1
ATOM 624 O O . ASP A 1 83 ? -2.826 -14.425 -5.271 1.00 91.44 83 ASP A O 1
ATOM 628 N N . ASP A 1 84 ? -3.941 -12.513 -4.955 1.00 92.00 84 ASP A N 1
ATOM 629 C CA . ASP A 1 84 ? -4.076 -12.182 -6.379 1.00 92.00 84 ASP A CA 1
ATOM 630 C C . ASP A 1 84 ? -2.877 -11.343 -6.873 1.00 92.00 84 ASP A C 1
ATOM 632 O O . ASP A 1 84 ? -2.768 -10.176 -6.489 1.00 92.00 84 ASP A O 1
ATOM 636 N N . PRO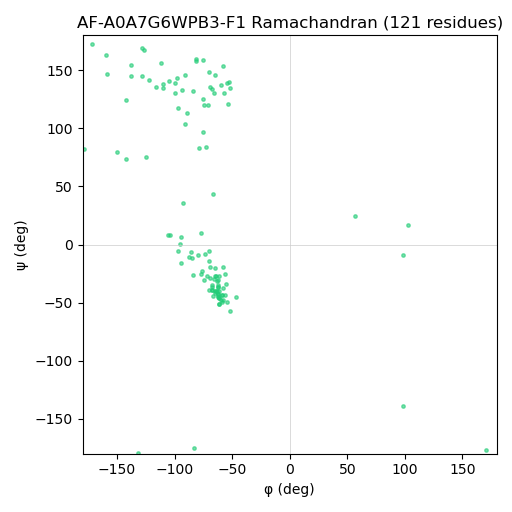 A 1 85 ? -2.015 -11.876 -7.767 1.00 92.12 85 PRO A N 1
ATOM 637 C CA . PRO A 1 85 ? -0.805 -11.202 -8.254 1.00 92.12 85 PRO A CA 1
ATOM 638 C C . PRO A 1 85 ? -1.064 -10.004 -9.177 1.00 92.12 85 PRO A C 1
ATOM 640 O O . PRO A 1 85 ? -0.127 -9.321 -9.598 1.00 92.12 85 PRO A O 1
ATOM 643 N N . THR A 1 86 ? -2.322 -9.750 -9.537 1.00 93.50 86 THR A N 1
ATOM 644 C CA . THR A 1 86 ? -2.713 -8.558 -10.299 1.00 93.50 86 THR A CA 1
ATOM 645 C C . THR A 1 86 ? -3.017 -7.358 -9.402 1.00 93.50 86 THR A C 1
ATOM 647 O O . THR A 1 86 ? -3.148 -6.239 -9.900 1.00 93.50 86 THR A O 1
ATOM 650 N N . GLN A 1 87 ? -3.112 -7.568 -8.086 1.00 95.06 87 GLN A N 1
ATOM 651 C CA . GLN A 1 87 ? -3.332 -6.511 -7.107 1.00 95.06 87 GLN A CA 1
ATOM 652 C C . GLN A 1 87 ? -2.000 -5.966 -6.597 1.00 95.06 87 GLN A C 1
ATOM 654 O O . GLN A 1 87 ? -1.036 -6.707 -6.402 1.00 95.06 87 GLN A O 1
ATOM 659 N N . LEU A 1 88 ? -1.956 -4.668 -6.300 1.00 94.81 88 LEU A N 1
ATOM 660 C CA . LEU A 1 88 ? -0.826 -4.085 -5.589 1.00 94.81 88 LEU A CA 1
ATOM 661 C C . LEU A 1 88 ? -0.745 -4.640 -4.168 1.00 94.81 88 LEU A C 1
ATOM 663 O O . LEU A 1 88 ? 0.357 -4.767 -3.656 1.00 94.81 88 LEU A O 1
ATOM 667 N N . MET A 1 89 ? -1.875 -5.012 -3.552 1.00 93.44 89 MET A N 1
ATOM 668 C CA . MET A 1 89 ? -1.917 -5.657 -2.233 1.00 93.44 89 MET A CA 1
ATOM 669 C C . MET A 1 89 ? -1.535 -7.146 -2.242 1.00 93.44 89 MET A C 1
ATOM 671 O O . MET A 1 89 ? -1.697 -7.817 -1.220 1.00 93.44 89 MET A O 1
ATOM 675 N N . TYR A 1 90 ? -1.021 -7.681 -3.354 1.00 92.38 90 TYR A N 1
ATOM 676 C CA . TYR A 1 90 ? -0.513 -9.050 -3.393 1.00 92.38 90 TYR A CA 1
ATOM 677 C C . TYR A 1 90 ? 0.590 -9.260 -2.346 1.00 92.38 90 TYR A C 1
ATOM 679 O O . TYR A 1 90 ? 1.514 -8.454 -2.238 1.00 92.38 90 TYR A O 1
ATOM 687 N N . ALA A 1 91 ? 0.488 -10.326 -1.549 1.00 79.25 91 ALA A N 1
ATOM 688 C CA . ALA A 1 91 ? 1.397 -10.558 -0.425 1.00 79.25 91 ALA A CA 1
ATOM 689 C C . ALA A 1 91 ? 2.853 -10.802 -0.849 1.00 79.25 91 ALA A C 1
ATOM 691 O O . ALA A 1 91 ? 3.779 -10.522 -0.081 1.00 79.25 91 ALA A O 1
ATOM 692 N N . GLU A 1 92 ? 3.056 -11.314 -2.061 1.00 75.69 92 GLU A N 1
ATOM 693 C CA . GLU A 1 92 ? 4.379 -11.475 -2.645 1.00 75.69 92 GLU A CA 1
ATOM 694 C C . GLU A 1 92 ? 4.684 -10.304 -3.580 1.00 75.69 92 GLU A C 1
ATOM 696 O O . GLU A 1 92 ? 3.817 -9.771 -4.267 1.00 75.69 92 GLU A O 1
ATOM 701 N N . ASN A 1 93 ? 5.941 -9.871 -3.586 1.00 60.16 93 ASN A N 1
ATOM 702 C CA . ASN A 1 93 ? 6.356 -8.644 -4.253 1.00 60.16 93 ASN A CA 1
ATOM 703 C C . ASN A 1 93 ? 6.348 -8.836 -5.783 1.00 60.16 93 ASN A C 1
ATOM 705 O O . ASN A 1 93 ? 7.360 -9.183 -6.392 1.00 60.16 93 ASN A O 1
ATOM 709 N N . SER A 1 94 ? 5.180 -8.670 -6.400 1.00 63.62 94 SER A N 1
ATOM 710 C CA . SER A 1 94 ? 5.004 -8.644 -7.851 1.00 63.62 94 SER A CA 1
ATOM 711 C C . SER A 1 94 ? 5.065 -7.188 -8.304 1.00 63.62 94 SER A C 1
ATOM 713 O O . SER A 1 94 ? 4.469 -6.331 -7.664 1.00 63.62 94 SER A O 1
ATOM 715 N N . GLY A 1 95 ? 5.831 -6.880 -9.353 1.00 73.06 95 GLY A N 1
ATOM 716 C CA . GLY A 1 95 ? 6.197 -5.518 -9.776 1.00 73.06 95 GLY A CA 1
ATOM 717 C C . GLY A 1 95 ? 5.059 -4.628 -10.302 1.00 73.06 95 GLY A C 1
ATOM 718 O O . GLY A 1 95 ? 5.236 -3.955 -11.313 1.00 73.06 95 GLY A O 1
ATOM 719 N N . GLN A 1 96 ? 3.899 -4.624 -9.647 1.00 89.06 96 GLN A N 1
ATOM 720 C CA . GLN A 1 96 ? 2.799 -3.709 -9.901 1.00 89.06 96 GLN A CA 1
ATOM 721 C C . GLN A 1 96 ? 3.185 -2.294 -9.466 1.00 89.06 96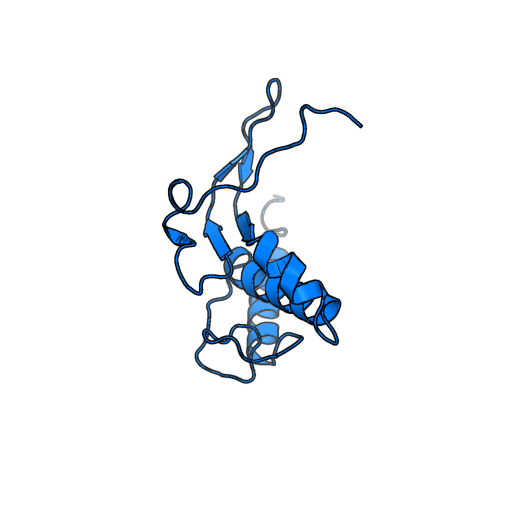 GLN A C 1
ATOM 723 O O . GLN A 1 96 ? 3.711 -2.079 -8.377 1.00 89.06 96 GLN A O 1
ATOM 728 N N . PHE A 1 97 ? 2.873 -1.304 -10.303 1.00 92.94 97 PHE A N 1
ATOM 729 C CA . PHE A 1 97 ? 3.114 0.113 -9.995 1.00 92.94 97 PHE A CA 1
ATOM 730 C C . PHE A 1 97 ? 1.887 0.849 -9.448 1.00 92.94 97 PHE A C 1
ATOM 732 O O . PHE A 1 97 ? 1.962 2.024 -9.067 1.00 92.94 97 PHE A O 1
ATOM 739 N N . GLY A 1 98 ? 0.735 0.187 -9.425 1.00 92.62 98 GLY A N 1
ATOM 740 C CA . GLY A 1 98 ? -0.517 0.789 -9.005 1.00 92.62 98 GLY A CA 1
ATOM 741 C C . GLY A 1 98 ? -1.544 -0.252 -8.601 1.00 92.62 98 GLY A C 1
ATOM 742 O O . GLY A 1 98 ? -1.407 -1.426 -8.924 1.00 92.62 98 GLY A O 1
ATOM 743 N N . PHE A 1 99 ? -2.565 0.222 -7.890 1.00 94.94 99 PHE A N 1
ATOM 744 C CA . PHE A 1 99 ? -3.679 -0.587 -7.413 1.00 94.94 99 PHE A CA 1
ATOM 745 C C . PHE A 1 99 ? -4.339 -1.382 -8.542 1.00 94.94 99 PHE A C 1
ATOM 747 O O . PHE A 1 99 ? -4.547 -0.846 -9.634 1.00 94.94 99 PHE A O 1
ATOM 754 N N . GLY A 1 100 ? -4.710 -2.626 -8.254 1.00 95.25 100 GLY A N 1
ATOM 755 C CA . GLY A 1 100 ? -5.573 -3.438 -9.106 1.00 95.25 100 GLY A CA 1
ATOM 756 C C . GLY A 1 100 ? -7.059 -3.133 -8.876 1.00 95.25 100 GLY A C 1
ATOM 757 O O . GLY A 1 100 ? -7.427 -2.203 -8.150 1.00 95.25 100 GLY A O 1
ATOM 758 N N . ASP A 1 101 ? -7.936 -3.891 -9.536 1.00 97.31 101 ASP A N 1
ATOM 759 C CA . ASP A 1 101 ? -9.391 -3.716 -9.413 1.00 97.31 101 ASP A CA 1
ATOM 760 C C . ASP A 1 101 ? -9.914 -4.003 -7.997 1.00 97.31 101 ASP A C 1
ATOM 762 O O . ASP A 1 101 ? -10.754 -3.255 -7.490 1.00 97.31 101 ASP A O 1
ATOM 766 N N . GLY A 1 102 ? -9.394 -5.042 -7.339 1.00 95.56 102 GLY A N 1
ATOM 767 C CA . GLY A 1 102 ? -9.76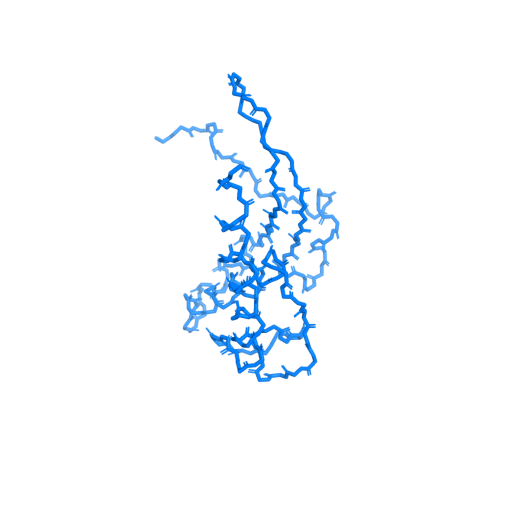2 -5.415 -5.974 1.00 95.56 102 GLY A CA 1
ATOM 768 C C . GLY A 1 102 ? -9.330 -4.365 -4.953 1.00 95.56 102 GLY A C 1
ATOM 769 O O . GLY A 1 102 ? -10.139 -3.947 -4.123 1.00 95.56 102 GLY A O 1
ATOM 770 N N . ASP A 1 103 ? -8.103 -3.857 -5.077 1.00 95.81 103 ASP A N 1
ATOM 771 C CA . ASP A 1 103 ? -7.590 -2.774 -4.229 1.00 95.81 103 ASP A CA 1
ATOM 772 C C . ASP A 1 103 ? -8.470 -1.521 -4.324 1.00 95.81 103 ASP A C 1
ATOM 774 O O . ASP A 1 103 ? -8.867 -0.934 -3.315 1.00 95.81 103 ASP A O 1
ATOM 778 N N . ARG A 1 104 ? -8.813 -1.114 -5.557 1.00 96.75 104 ARG A N 1
ATOM 779 C CA . ARG A 1 104 ? -9.684 0.043 -5.804 1.00 96.75 104 ARG A CA 1
ATOM 780 C C . ARG A 1 104 ? -11.072 -0.160 -5.212 1.00 96.75 104 ARG A C 1
ATOM 782 O O . ARG A 1 104 ? -11.612 0.775 -4.622 1.00 96.75 104 ARG A O 1
ATOM 789 N N . ALA A 1 105 ? -11.644 -1.354 -5.356 1.00 95.19 105 ALA A N 1
ATOM 790 C CA . ALA A 1 105 ? -12.938 -1.682 -4.770 1.00 95.19 105 ALA A CA 1
ATOM 791 C C . ALA A 1 105 ? -12.893 -1.602 -3.235 1.00 95.19 105 ALA A C 1
ATOM 793 O O . ALA A 1 105 ? -13.766 -0.979 -2.630 1.00 95.19 105 ALA A O 1
ATOM 794 N N . GLY A 1 106 ? -11.848 -2.149 -2.606 1.00 91.94 106 GLY A N 1
ATOM 795 C CA . GLY A 1 106 ? -11.637 -2.053 -1.160 1.00 91.94 106 GLY A CA 1
ATOM 796 C C . GLY A 1 106 ? -11.511 -0.605 -0.677 1.00 91.94 106 GLY A C 1
ATOM 797 O O . GLY A 1 106 ? -12.204 -0.198 0.256 1.00 91.94 106 GLY A O 1
ATOM 798 N N . LEU A 1 107 ? -10.696 0.212 -1.353 1.00 92.50 107 LEU A N 1
ATOM 799 C CA . LEU A 1 107 ? -10.542 1.637 -1.031 1.00 92.50 107 LEU A CA 1
ATOM 800 C C . LEU A 1 107 ? -11.854 2.412 -1.188 1.00 92.50 107 LEU A C 1
ATOM 802 O O . LEU A 1 107 ? -12.169 3.264 -0.357 1.00 92.50 107 LEU A O 1
ATOM 806 N N . ALA A 1 108 ? -12.640 2.109 -2.225 1.00 92.88 108 ALA A N 1
ATOM 807 C CA . ALA A 1 108 ? -13.951 2.718 -2.427 1.00 92.88 108 ALA A CA 1
ATOM 808 C C . ALA A 1 108 ? -14.922 2.370 -1.288 1.00 92.88 108 ALA A C 1
ATOM 810 O O . ALA A 1 108 ? -15.651 3.247 -0.815 1.00 92.88 108 ALA A O 1
ATOM 811 N N . LEU A 1 109 ? -14.903 1.123 -0.800 1.00 89.25 109 LEU A N 1
ATOM 812 C CA . LEU A 1 109 ? -15.681 0.725 0.372 1.00 89.25 109 LEU A CA 1
ATOM 813 C C . LEU A 1 109 ? -15.252 1.530 1.604 1.00 89.25 109 LEU A C 1
ATOM 815 O O . LEU A 1 109 ? -16.107 2.158 2.227 1.00 89.25 109 LEU A O 1
ATOM 819 N N . LEU A 1 110 ? -13.951 1.585 1.914 1.00 86.12 110 LEU A N 1
ATOM 820 C CA . LEU A 1 110 ? -13.404 2.344 3.050 1.00 86.12 110 LEU A CA 1
ATOM 821 C C . LEU A 1 110 ? -13.781 3.836 2.999 1.00 86.12 110 LEU A C 1
ATOM 823 O O . LEU A 1 110 ? -14.230 4.402 3.998 1.00 86.12 110 LEU A O 1
ATOM 827 N N . GLY A 1 111 ? -13.685 4.463 1.823 1.00 81.94 111 GLY A N 1
ATOM 828 C CA . GLY A 1 111 ? -14.091 5.857 1.617 1.00 81.94 111 GLY A CA 1
ATOM 829 C C . GLY A 1 111 ? -15.587 6.099 1.858 1.00 81.94 111 GLY A C 1
ATOM 830 O O . GLY A 1 111 ? -15.980 7.162 2.343 1.00 81.94 111 GLY A O 1
ATOM 831 N N . ASN A 1 112 ? -16.430 5.098 1.597 1.00 77.81 112 ASN A N 1
ATOM 832 C CA . ASN A 1 112 ? -17.867 5.183 1.844 1.00 77.81 112 ASN A CA 1
ATOM 833 C C . ASN A 1 112 ? -18.224 5.078 3.342 1.00 77.81 112 ASN A C 1
ATOM 835 O O . ASN A 1 112 ? -19.183 5.713 3.791 1.00 77.81 112 ASN A O 1
ATOM 839 N N . TRP A 1 113 ? -17.437 4.342 4.140 1.00 59.44 113 TRP A N 1
ATOM 840 C CA . TRP A 1 113 ? -17.578 4.323 5.606 1.00 59.44 113 TRP A CA 1
ATOM 841 C C . TRP A 1 113 ? -17.205 5.680 6.228 1.00 59.44 113 TRP A C 1
ATOM 843 O O . TRP A 1 113 ? -17.914 6.167 7.111 1.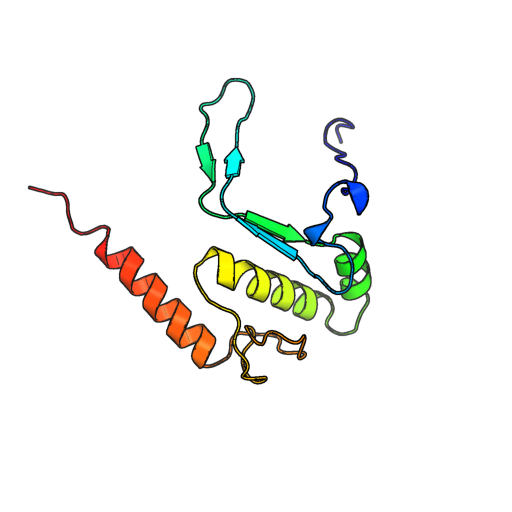00 59.44 113 TRP A O 1
ATOM 853 N N . GLY A 1 114 ? -16.161 6.340 5.711 1.00 51.22 114 GLY A N 1
ATOM 854 C CA . GLY A 1 114 ? -15.720 7.668 6.161 1.00 51.22 114 GLY A CA 1
ATOM 855 C C . GLY A 1 114 ? -16.702 8.808 5.855 1.00 51.22 114 GLY A C 1
ATOM 856 O O . GLY A 1 114 ? -16.889 9.693 6.688 1.00 51.22 114 GLY A O 1
ATOM 857 N N . MET A 1 115 ? -17.399 8.779 4.711 1.00 40.91 115 MET A N 1
ATOM 858 C CA . MET A 1 115 ? -18.396 9.814 4.376 1.00 40.91 115 MET A CA 1
ATOM 859 C C . MET A 1 115 ? -19.721 9.674 5.140 1.00 40.91 115 MET A C 1
ATOM 861 O O . MET A 1 115 ? -20.439 10.660 5.305 1.00 40.91 115 MET A O 1
ATOM 865 N N . ARG A 1 116 ? -20.059 8.481 5.647 1.00 40.69 116 ARG A N 1
ATOM 866 C CA . ARG A 1 116 ? -21.266 8.281 6.472 1.00 40.69 116 ARG A CA 1
ATOM 867 C C . ARG A 1 116 ? -21.059 8.625 7.948 1.00 40.69 116 ARG A C 1
ATOM 869 O O . ARG A 1 116 ? -22.018 9.027 8.602 1.00 40.69 116 ARG A O 1
ATOM 876 N N . ALA A 1 117 ? -19.828 8.543 8.456 1.00 34.84 117 ALA A N 1
ATOM 877 C CA . ALA A 1 117 ? -19.512 8.913 9.838 1.00 34.84 117 ALA A CA 1
ATOM 878 C C . ALA A 1 117 ? -19.623 10.430 10.113 1.00 34.84 117 ALA A C 1
ATOM 880 O O . ALA A 1 117 ? -19.801 10.827 11.260 1.00 34.84 117 ALA A O 1
ATOM 881 N N . ALA A 1 118 ? -19.600 11.280 9.078 1.00 36.41 118 ALA A N 1
ATOM 882 C CA . ALA A 1 118 ? -19.757 12.733 9.219 1.00 36.41 118 ALA A CA 1
ATOM 883 C C . ALA A 1 118 ? -21.223 13.224 9.242 1.00 36.41 118 ALA A C 1
ATOM 885 O O . ALA A 1 118 ? -21.462 14.405 9.483 1.00 36.41 118 ALA A O 1
ATOM 886 N N . ALA A 1 119 ? -22.216 12.355 9.007 1.00 38.44 119 ALA A N 1
ATOM 887 C CA . ALA A 1 119 ? -23.628 12.754 8.904 1.00 38.44 119 ALA A CA 1
ATOM 888 C C . ALA A 1 119 ? -24.496 12.380 10.123 1.00 38.44 119 ALA A C 1
ATOM 890 O O . ALA A 1 119 ? -25.712 12.560 10.085 1.00 38.44 119 ALA A O 1
ATOM 891 N N . VAL A 1 120 ? -23.909 11.888 11.220 1.00 39.25 120 VAL A N 1
ATOM 892 C CA . VAL A 1 120 ? -24.652 11.556 12.449 1.00 39.25 120 VAL A CA 1
ATOM 893 C C . VAL A 1 120 ? -24.044 12.286 13.642 1.00 39.25 120 VAL A C 1
ATOM 895 O O . VAL A 1 120 ? -23.318 11.705 14.436 1.00 39.25 120 VAL A O 1
ATOM 898 N N . THR A 1 121 ? -24.308 13.592 13.735 1.00 38.00 121 THR A N 1
ATOM 899 C CA . THR A 1 121 ? -24.597 14.332 14.986 1.00 38.00 121 THR A CA 1
ATOM 900 C C . THR A 1 121 ? -24.874 15.804 14.660 1.00 38.00 121 THR A C 1
ATOM 902 O O . THR A 1 121 ? -24.017 16.673 14.759 1.00 38.00 121 THR A O 1
ATOM 905 N N . ALA A 1 122 ? -26.113 16.086 1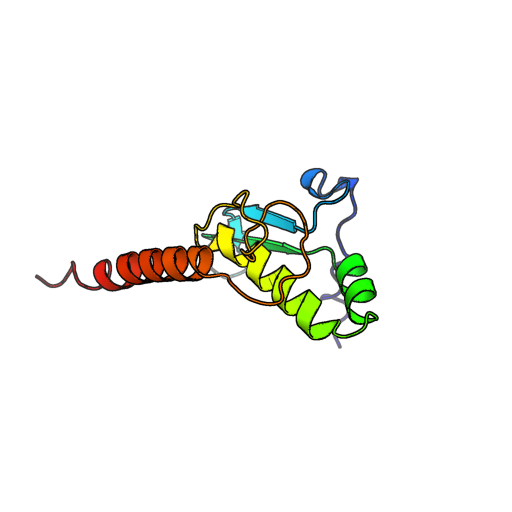4.263 1.00 32.12 122 ALA A N 1
ATOM 906 C CA . ALA A 1 122 ? -26.728 17.399 14.430 1.00 32.12 122 ALA A CA 1
ATOM 907 C C . ALA A 1 122 ? -28.239 17.204 14.598 1.00 32.12 122 ALA A C 1
ATOM 909 O O . ALA A 1 122 ? -28.998 17.317 13.635 1.00 32.12 122 ALA A O 1
ATOM 910 N N . ARG A 1 123 ? -28.641 16.834 15.817 1.00 34.31 123 ARG A N 1
ATOM 911 C CA . ARG A 1 123 ? -29.885 17.229 16.492 1.00 34.31 123 ARG A CA 1
ATOM 912 C C . ARG A 1 123 ? -29.853 16.760 17.937 1.00 34.31 123 ARG A C 1
ATOM 914 O O . ARG A 1 123 ? -29.478 15.588 18.148 1.00 34.31 123 ARG A O 1
#

Nearest PDB structures (foldseek):
  1cxv-assembly2_B  TM=8.513E-01  e=1.427E-01  Mus musculus

Solvent-accessible surface area (backbone atoms only — not comparable to full-atom values): 7628 Å² total; per-residue (Å²): 135,74,78,90,73,70,74,74,82,81,51,59,92,78,40,67,82,49,59,80,93,44,67,56,56,71,50,66,50,73,48,72,52,96,95,53,74,79,40,82,32,81,48,44,70,44,71,51,63,70,62,50,54,57,42,50,74,40,89,64,11,70,48,52,54,50,23,50,54,52,41,58,46,35,51,54,73,69,43,73,72,40,93,50,77,75,30,40,42,19,74,61,96,56,97,51,66,52,72,21,72,66,49,49,50,52,52,52,51,53,53,52,57,59,63,55,66,76,71,75,83,90,130

Mean predicted aligned error: 12.97 Å

Secondary structure (DSSP, 8-state):
--GGG-PPPPPGGG-GGGSSS--EEEEEEEE--TTS--EEEEEEEEE-HHHHHHHHTSTTHHHHHHHHHHHHHHHHHTPPPBS-TTSTTBSS-----S--HHHHHHHHHHHHHHHHHTTS---

Radius of gyration: 17.61 Å; Cα contacts (8 Å, |Δi|>4): 127; chains: 1; bounding box: 52×36×39 Å

Sequence (123 aa):
MDPRYRRRPPRPEEAPKLAGKVAGTGGSAYAHIPGEPYVYVAGQMTLDAPGLADTLAWPEGPAHIRAIIMHELGPVLGLDRVDDPTQLMYAENSGQFGFGDGDRAGLALLGNWGMRAAAVTAR

pLDDT: mean 74.28, std 19.98, range [31.98, 97.31]